Protein AF-L5N184-F1 (afdb_monomer)

Sequence (122 aa):
RDELPHEAGLREVREETGLDPELVDDTPSVPAPAGRALPQPRQQMLYDINVHGDGSVGHQHIDHVFYARVDARDIDPAPGEADPEVWAWYDESDLRESDIDPDTVQFALEAIEVVRADERER

Mean predicted aligned error: 3.35 Å

Structure (mmCIF, N/CA/C/O backbone):
data_AF-L5N184-F1
#
_entry.id   AF-L5N184-F1
#
loop_
_atom_site.group_PDB
_atom_site.id
_atom_site.type_symbol
_atom_site.label_atom_id
_atom_site.label_alt_id
_atom_site.label_comp_id
_atom_site.label_asym_id
_atom_site.label_entity_id
_atom_site.label_seq_id
_atom_site.pdbx_PDB_ins_code
_atom_site.Cartn_x
_atom_site.Cartn_y
_atom_site.Cartn_z
_atom_site.occupancy
_atom_site.B_iso_or_equiv
_atom_site.auth_seq_id
_atom_site.auth_comp_id
_atom_site.auth_asym_id
_atom_site.auth_atom_id
_atom_site.pdbx_PDB_model_num
ATOM 1 N N . ARG A 1 1 ? 6.627 -11.679 -15.926 1.00 60.19 1 ARG A N 1
ATOM 2 C CA . ARG A 1 1 ? 5.151 -11.782 -15.883 1.00 60.19 1 ARG A CA 1
ATOM 3 C C . ARG A 1 1 ? 4.605 -10.447 -16.361 1.00 60.19 1 ARG A C 1
ATOM 5 O O . ARG A 1 1 ? 5.257 -9.447 -16.093 1.00 60.19 1 ARG A O 1
ATOM 12 N N . ASP A 1 2 ? 3.483 -10.459 -17.073 1.00 88.25 2 ASP A N 1
ATOM 13 C CA . ASP A 1 2 ? 2.861 -9.272 -17.673 1.00 88.25 2 ASP A CA 1
ATOM 14 C C . ASP A 1 2 ? 1.897 -8.607 -16.673 1.00 88.25 2 ASP A C 1
ATOM 16 O O . ASP A 1 2 ? 0.690 -8.604 -16.882 1.00 88.25 2 ASP A O 1
ATOM 20 N N . GLU A 1 3 ? 2.420 -8.119 -15.546 1.00 94.75 3 GLU A N 1
ATOM 21 C CA . GLU A 1 3 ? 1.640 -7.426 -14.509 1.00 94.75 3 GLU A CA 1
ATOM 22 C C . GLU A 1 3 ? 2.390 -6.161 -14.084 1.00 94.75 3 GLU A C 1
ATOM 24 O O . GLU A 1 3 ? 3.607 -6.200 -13.874 1.00 94.75 3 GLU A O 1
ATOM 29 N N . LEU A 1 4 ? 1.688 -5.027 -14.017 1.00 97.12 4 LEU A N 1
ATOM 30 C CA . LEU A 1 4 ? 2.285 -3.759 -13.604 1.00 97.12 4 LEU A CA 1
ATOM 31 C C . LEU A 1 4 ? 2.272 -3.622 -12.075 1.00 97.12 4 LEU A C 1
ATOM 33 O O . LEU A 1 4 ? 1.350 -4.120 -11.436 1.00 97.12 4 LEU A O 1
ATOM 37 N N . PRO A 1 5 ? 3.226 -2.888 -11.468 1.00 96.88 5 PRO A N 1
ATOM 38 C CA . PRO A 1 5 ? 3.337 -2.813 -10.008 1.00 96.88 5 PRO A CA 1
ATOM 39 C C . PRO A 1 5 ? 2.064 -2.342 -9.287 1.00 96.88 5 PRO A C 1
ATOM 41 O O . PRO A 1 5 ? 1.644 -2.956 -8.315 1.00 96.88 5 PRO A O 1
ATOM 44 N N . HIS A 1 6 ? 1.409 -1.290 -9.788 1.00 97.50 6 HIS A N 1
ATOM 45 C CA . HIS A 1 6 ? 0.159 -0.794 -9.199 1.00 97.50 6 HIS A CA 1
ATOM 46 C C . HIS A 1 6 ? -1.007 -1.775 -9.391 1.00 97.50 6 HIS A C 1
ATOM 48 O O . HIS A 1 6 ? -1.880 -1.859 -8.539 1.00 97.50 6 HIS A O 1
ATOM 54 N N . GLU A 1 7 ? -1.029 -2.537 -10.489 1.00 97.94 7 GLU A N 1
ATOM 55 C CA . GLU A 1 7 ? -2.052 -3.564 -10.722 1.00 97.94 7 GLU A CA 1
ATOM 56 C C . GLU A 1 7 ? -1.863 -4.740 -9.755 1.00 97.94 7 GLU A C 1
ATOM 58 O O . GLU A 1 7 ? -2.847 -5.210 -9.185 1.00 97.94 7 GLU A O 1
ATOM 63 N N . ALA A 1 8 ? -0.609 -5.145 -9.508 1.00 97.81 8 ALA A N 1
ATOM 64 C CA . ALA A 1 8 ? -0.265 -6.153 -8.510 1.00 97.81 8 ALA A CA 1
ATOM 65 C C . ALA A 1 8 ? -0.696 -5.721 -7.102 1.00 97.81 8 ALA A C 1
ATOM 67 O O . ALA A 1 8 ? -1.411 -6.471 -6.448 1.00 97.81 8 ALA A O 1
ATOM 68 N N . GLY A 1 9 ? -0.371 -4.494 -6.677 1.00 97.25 9 GLY A N 1
ATOM 69 C CA . GLY A 1 9 ? -0.781 -3.990 -5.361 1.00 97.25 9 GLY A CA 1
ATOM 70 C C . GLY A 1 9 ? -2.304 -3.946 -5.179 1.00 97.25 9 GLY A C 1
ATOM 71 O O . GLY A 1 9 ? -2.820 -4.332 -4.135 1.00 97.25 9 GLY A O 1
ATOM 72 N N . LEU A 1 10 ? -3.058 -3.551 -6.214 1.00 98.44 10 LEU A N 1
ATOM 73 C CA . LEU A 1 10 ? -4.526 -3.579 -6.163 1.00 98.44 10 LEU A CA 1
ATOM 74 C C . LEU A 1 10 ? -5.087 -5.009 -6.129 1.00 98.44 10 LEU A C 1
ATOM 76 O O . LEU A 1 10 ? -6.132 -5.234 -5.524 1.00 98.44 10 LEU A O 1
ATOM 80 N N . ARG A 1 11 ? -4.451 -5.973 -6.807 1.00 98.25 11 ARG A N 1
ATOM 81 C CA . ARG A 1 11 ? -4.830 -7.392 -6.719 1.00 98.25 11 ARG A CA 1
ATOM 82 C C . ARG A 1 11 ? -4.536 -7.946 -5.327 1.00 98.25 11 ARG A C 1
ATOM 84 O O . ARG A 1 11 ? -5.412 -8.592 -4.770 1.00 98.25 11 ARG A O 1
ATOM 91 N N . GLU A 1 12 ? -3.356 -7.678 -4.778 1.00 97.94 12 GLU A N 1
ATOM 92 C CA . GLU A 1 12 ? -2.937 -8.192 -3.470 1.00 97.94 12 GLU A CA 1
ATOM 93 C C . GLU A 1 12 ? -3.846 -7.685 -2.359 1.00 97.94 12 GLU A C 1
ATOM 95 O O . GLU A 1 12 ? -4.364 -8.496 -1.611 1.00 97.94 12 GLU A O 1
ATOM 100 N N . VAL A 1 13 ? -4.201 -6.397 -2.335 1.00 98.31 13 VAL A N 1
ATOM 101 C CA . VAL A 1 13 ? -5.191 -5.898 -1.363 1.00 98.31 13 VAL A CA 1
ATOM 102 C C . VAL A 1 13 ? -6.530 -6.639 -1.485 1.00 98.31 13 VAL A C 1
ATOM 104 O O . VAL A 1 13 ? -7.118 -6.993 -0.464 1.00 98.31 13 VAL A O 1
ATOM 107 N N . ARG A 1 14 ? -7.011 -6.930 -2.704 1.00 98.38 14 ARG A N 1
ATOM 108 C CA . ARG A 1 14 ? -8.247 -7.717 -2.885 1.00 98.38 14 ARG A CA 1
ATOM 109 C C . ARG A 1 14 ? -8.114 -9.138 -2.357 1.00 98.38 14 ARG A C 1
ATOM 111 O O . ARG A 1 14 ? -9.045 -9.628 -1.731 1.00 98.38 14 ARG A O 1
ATOM 118 N N . GLU A 1 15 ? -7.002 -9.804 -2.641 1.00 98.38 15 GLU A N 1
ATOM 119 C CA . GLU A 1 15 ? -6.767 -11.186 -2.217 1.00 98.38 15 GLU A CA 1
ATOM 120 C C . GLU A 1 15 ? -6.561 -11.261 -0.698 1.00 98.38 15 GLU A C 1
ATOM 122 O O . GLU A 1 15 ? -7.241 -12.033 -0.030 1.00 98.38 15 GLU A O 1
ATOM 127 N N . GLU A 1 16 ? -5.710 -10.407 -0.138 1.00 98.44 16 GLU A N 1
ATOM 128 C CA . GLU A 1 16 ? -5.289 -10.438 1.264 1.00 98.44 16 GLU A CA 1
ATOM 129 C C . GLU A 1 16 ? -6.312 -9.858 2.243 1.00 98.44 16 GLU A C 1
ATOM 131 O O . GLU A 1 16 ? -6.300 -10.222 3.416 1.00 98.44 16 GLU A O 1
ATOM 136 N N . THR A 1 17 ? -7.196 -8.961 1.791 1.00 98.38 17 THR A N 1
ATOM 137 C CA . THR A 1 17 ? -8.164 -8.292 2.682 1.00 98.38 17 THR A CA 1
ATOM 138 C C . THR A 1 17 ? -9.624 -8.455 2.267 1.00 98.38 17 THR A C 1
ATOM 140 O O . THR A 1 17 ? -10.514 -8.157 3.062 1.00 98.38 17 THR A O 1
ATOM 143 N N . GLY A 1 18 ? -9.902 -8.892 1.036 1.00 98.19 18 GLY A N 1
ATOM 144 C CA . GLY A 1 18 ? -11.258 -8.927 0.475 1.00 98.19 18 GLY A CA 1
ATOM 145 C C . GLY A 1 18 ? -11.810 -7.562 0.043 1.00 98.19 18 GLY A C 1
ATOM 146 O O . GLY A 1 18 ? -12.925 -7.486 -0.477 1.00 98.19 18 GLY A O 1
ATOM 147 N N . LEU A 1 19 ? -11.059 -6.474 0.237 1.00 98.44 19 LEU A N 1
ATOM 148 C CA . LEU A 1 19 ? -11.494 -5.111 -0.077 1.00 98.44 19 LEU A CA 1
ATOM 149 C C . LEU A 1 19 ? -11.210 -4.756 -1.541 1.00 98.44 19 LEU A C 1
ATOM 151 O O . LEU A 1 19 ? -10.230 -5.221 -2.111 1.00 98.44 19 LEU A O 1
ATOM 155 N N . ASP A 1 20 ? -12.029 -3.889 -2.146 1.00 98.25 20 ASP A N 1
ATOM 156 C CA . ASP A 1 20 ? -11.794 -3.370 -3.503 1.00 98.25 20 ASP A CA 1
ATOM 157 C C . ASP A 1 20 ? -11.162 -1.966 -3.446 1.00 98.25 20 ASP A C 1
ATOM 159 O O . ASP A 1 20 ? -11.870 -0.987 -3.194 1.00 98.25 20 ASP A O 1
ATOM 163 N N . PRO A 1 21 ? -9.834 -1.846 -3.618 1.00 98.19 21 PRO A N 1
ATOM 164 C CA . PRO A 1 21 ? -9.140 -0.571 -3.527 1.00 98.19 21 PRO A CA 1
ATOM 165 C C . PRO A 1 21 ? -9.275 0.270 -4.799 1.00 98.19 21 PRO A C 1
ATOM 167 O O . PRO A 1 21 ? -9.125 -0.217 -5.923 1.00 98.19 21 PRO A O 1
ATOM 170 N N . GLU A 1 22 ? -9.424 1.578 -4.608 1.00 98.06 22 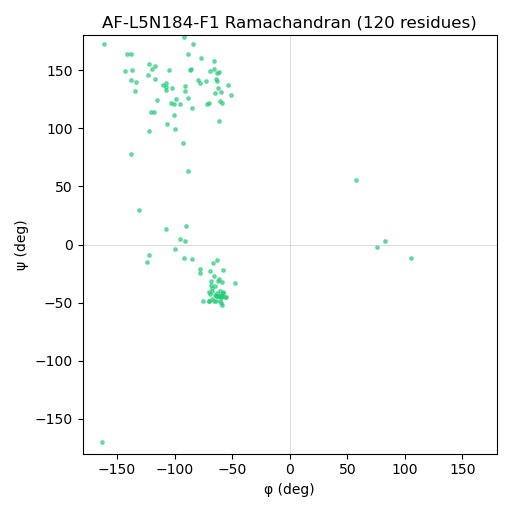GLU A N 1
ATOM 171 C CA . GLU A 1 22 ? -9.198 2.591 -5.636 1.00 98.06 22 GLU A CA 1
ATOM 172 C C . GLU A 1 22 ? -7.853 3.281 -5.387 1.00 98.06 22 GLU A C 1
ATOM 174 O O . GLU A 1 22 ? -7.621 3.863 -4.325 1.00 98.06 22 GLU A O 1
ATOM 179 N N . LEU A 1 23 ? -6.960 3.221 -6.375 1.00 97.88 23 LEU A N 1
ATOM 180 C CA . LEU A 1 23 ? -5.661 3.889 -6.324 1.00 97.88 23 LEU A CA 1
ATOM 181 C C . LEU A 1 23 ? -5.835 5.416 -6.297 1.00 97.88 23 LEU A C 1
ATOM 183 O O . LEU A 1 23 ? -6.511 5.970 -7.163 1.00 97.88 23 LEU A O 1
ATOM 187 N N . VAL A 1 24 ? -5.167 6.095 -5.362 1.00 97.56 24 VAL A N 1
ATOM 188 C CA . VAL A 1 24 ? -5.095 7.564 -5.330 1.00 97.56 24 VAL A CA 1
ATOM 189 C C . VAL A 1 24 ? -3.845 8.015 -6.082 1.00 97.56 24 VAL A C 1
ATOM 191 O O . VAL A 1 24 ? -2.755 8.162 -5.516 1.00 97.56 24 VAL A O 1
ATOM 194 N N . ASP A 1 25 ? -4.016 8.188 -7.390 1.00 95.00 25 ASP A N 1
ATOM 195 C CA . ASP A 1 25 ? -2.962 8.549 -8.337 1.00 95.00 25 ASP A CA 1
ATOM 196 C C . ASP A 1 25 ? -2.997 10.046 -8.679 1.00 95.00 25 ASP A C 1
ATOM 198 O O . ASP A 1 25 ? -3.979 10.547 -9.221 1.00 95.00 25 ASP A O 1
ATOM 202 N N . ASP A 1 26 ? -1.900 10.748 -8.400 1.00 93.00 26 ASP A N 1
ATOM 203 C CA . ASP A 1 26 ? -1.663 12.141 -8.795 1.00 93.00 26 ASP A CA 1
ATOM 204 C C . ASP A 1 26 ? -0.617 12.261 -9.920 1.00 93.00 26 ASP A C 1
ATOM 206 O O . ASP A 1 26 ? -0.135 13.358 -10.225 1.00 93.00 26 ASP A O 1
ATOM 210 N N . THR A 1 27 ? -0.275 11.144 -10.574 1.00 94.44 27 THR A N 1
ATOM 211 C CA . THR A 1 27 ? 0.741 11.113 -11.626 1.00 94.44 27 THR A CA 1
ATOM 212 C C . THR A 1 27 ? 0.345 12.014 -12.796 1.00 94.44 27 THR A C 1
ATOM 214 O O . THR A 1 27 ? -0.694 11.806 -13.433 1.00 94.44 27 THR A O 1
ATOM 217 N N . PRO A 1 28 ? 1.196 12.986 -13.175 1.00 92.06 28 PRO A N 1
ATOM 218 C CA . PRO A 1 28 ? 0.920 13.835 -14.320 1.00 92.06 28 PRO A CA 1
ATOM 219 C C . PRO A 1 28 ? 0.778 13.021 -15.607 1.00 92.06 28 PRO A C 1
ATOM 221 O O . PRO A 1 28 ? 1.644 12.217 -15.965 1.00 92.06 28 PRO A O 1
ATOM 224 N N . SER A 1 29 ? -0.288 13.282 -16.366 1.00 89.69 29 SER A N 1
ATOM 225 C CA . SER A 1 29 ? -0.442 12.677 -17.686 1.00 89.69 29 SER A CA 1
ATOM 226 C C . SER A 1 29 ? 0.693 13.123 -18.610 1.00 89.69 29 SER A C 1
ATOM 228 O O . SER A 1 29 ? 0.980 14.319 -18.717 1.00 89.69 29 SER A O 1
ATOM 230 N N . VAL A 1 30 ? 1.286 12.182 -19.341 1.00 91.56 30 VAL A N 1
ATOM 231 C CA . VAL A 1 30 ? 2.303 12.473 -20.356 1.00 91.56 30 VAL A CA 1
ATOM 232 C C . VAL A 1 30 ? 1.760 12.086 -21.731 1.00 91.56 30 VAL A C 1
ATOM 234 O O . VAL A 1 30 ? 1.387 10.924 -21.920 1.00 91.56 30 VAL A O 1
ATOM 237 N N . PRO A 1 31 ? 1.727 13.007 -22.716 1.00 88.81 31 PRO A N 1
ATOM 238 C CA . PRO A 1 31 ? 1.400 12.658 -24.091 1.00 88.81 31 PRO A CA 1
ATOM 239 C C . PRO A 1 31 ? 2.422 11.656 -24.639 1.00 88.81 31 PRO A C 1
ATOM 241 O O . PRO A 1 31 ? 3.560 12.006 -24.945 1.00 88.81 31 PRO A O 1
ATOM 244 N N . ALA A 1 32 ? 2.008 10.400 -24.765 1.00 89.19 32 ALA A N 1
ATOM 245 C CA . ALA A 1 32 ? 2.845 9.309 -25.244 1.00 89.19 32 ALA A CA 1
ATOM 246 C C . ALA A 1 32 ? 2.184 8.671 -26.481 1.00 89.19 32 ALA A C 1
ATOM 248 O O . ALA A 1 32 ? 1.303 7.831 -26.336 1.00 89.19 32 ALA A O 1
ATOM 249 N N . PRO A 1 33 ? 2.587 9.036 -27.717 1.00 90.94 33 PRO A N 1
ATOM 250 C CA . PRO A 1 33 ? 1.926 8.572 -28.948 1.00 90.94 33 PRO A CA 1
ATOM 251 C C . PRO A 1 33 ? 1.871 7.049 -29.137 1.00 90.94 33 PRO A C 1
ATOM 253 O O . PRO A 1 33 ? 1.038 6.553 -29.889 1.00 90.94 33 PRO A O 1
ATOM 256 N N . ALA A 1 34 ? 2.764 6.313 -28.476 1.00 94.94 34 ALA A N 1
ATOM 257 C CA . ALA A 1 34 ? 2.823 4.854 -28.493 1.00 94.94 34 ALA A CA 1
ATOM 258 C C . ALA A 1 34 ? 2.916 4.270 -27.070 1.00 94.94 34 ALA A C 1
ATOM 260 O O . ALA A 1 34 ? 3.539 3.232 -26.868 1.00 94.94 34 ALA A O 1
ATOM 261 N N . GLY A 1 35 ? 2.353 4.955 -26.069 1.00 92.56 35 GLY A N 1
ATOM 262 C CA . GLY A 1 35 ? 2.429 4.515 -24.679 1.00 92.56 35 GLY A CA 1
ATOM 263 C C . GLY A 1 35 ? 1.409 5.193 -23.773 1.00 92.56 35 GLY A C 1
ATOM 264 O O . GLY A 1 35 ? 0.502 5.884 -24.229 1.00 92.56 35 GLY A O 1
ATOM 265 N N . ARG A 1 36 ? 1.576 4.990 -22.469 1.00 92.50 36 ARG A N 1
ATOM 266 C CA . ARG A 1 36 ? 0.823 5.676 -21.417 1.00 92.50 36 ARG A CA 1
ATOM 267 C C . ARG A 1 36 ? 1.744 5.954 -20.236 1.00 92.50 36 ARG A C 1
ATOM 269 O O . ARG A 1 36 ? 2.670 5.178 -20.001 1.00 92.50 36 ARG A O 1
ATOM 276 N N . ALA A 1 37 ? 1.487 7.036 -19.507 1.00 94.56 37 ALA A N 1
ATOM 277 C CA . ALA A 1 37 ? 2.047 7.186 -18.169 1.00 94.56 37 ALA A CA 1
ATOM 278 C C . ALA A 1 37 ? 1.468 6.083 -17.268 1.00 94.56 37 ALA A C 1
ATOM 280 O O . ALA A 1 37 ? 0.305 5.699 -17.423 1.00 94.56 37 ALA A O 1
ATOM 281 N N . LEU A 1 38 ? 2.300 5.546 -16.381 1.00 95.56 38 LEU A N 1
ATOM 282 C CA . LEU A 1 38 ? 1.876 4.630 -15.327 1.00 95.56 38 LEU A CA 1
ATOM 283 C C . LEU A 1 38 ? 1.883 5.384 -13.999 1.00 95.56 38 LEU A C 1
ATOM 285 O O . LEU A 1 38 ? 2.739 6.262 -13.859 1.00 95.56 38 LEU A O 1
ATOM 289 N N . PRO A 1 39 ? 1.017 5.009 -13.043 1.00 96.81 39 PRO A N 1
ATOM 290 C CA . PRO A 1 39 ? 1.072 5.552 -11.697 1.00 96.81 39 PRO A CA 1
ATOM 291 C C . PRO A 1 39 ? 2.484 5.444 -11.125 1.00 96.81 39 PRO A C 1
ATOM 293 O O . PRO A 1 39 ? 3.108 4.375 -11.173 1.00 96.81 39 PRO A O 1
ATOM 296 N N . GLN A 1 40 ? 2.998 6.556 -10.616 1.00 96.12 40 GLN A N 1
ATOM 297 C CA . GLN A 1 40 ? 4.255 6.590 -9.892 1.00 96.12 40 GLN A CA 1
ATOM 298 C C . GLN A 1 40 ? 4.026 6.080 -8.469 1.00 96.12 40 GLN A C 1
ATOM 300 O O . GLN A 1 40 ? 3.008 6.403 -7.853 1.00 96.12 40 GLN A O 1
ATOM 305 N N . PRO A 1 41 ? 4.949 5.270 -7.927 1.00 97.38 41 PRO A N 1
ATOM 306 C CA . PRO A 1 41 ? 4.899 4.952 -6.514 1.00 97.38 41 PRO A CA 1
ATOM 307 C C . PRO A 1 41 ? 5.085 6.234 -5.701 1.00 97.38 41 PRO A C 1
ATOM 309 O O . PRO A 1 41 ? 5.840 7.130 -6.083 1.00 97.38 41 PRO A O 1
ATOM 312 N N . ARG A 1 42 ? 4.438 6.288 -4.543 1.00 97.25 42 ARG A N 1
ATOM 313 C CA . ARG A 1 42 ? 4.653 7.336 -3.544 1.00 97.25 42 ARG A CA 1
ATOM 314 C C . ARG A 1 42 ? 6.046 7.209 -2.940 1.00 97.25 42 ARG A C 1
ATOM 316 O O . ARG A 1 42 ? 6.713 8.215 -2.732 1.00 97.25 42 ARG A O 1
ATOM 323 N N . GLN A 1 43 ? 6.493 5.968 -2.733 1.00 97.44 43 GLN A N 1
ATOM 324 C CA . GLN A 1 43 ? 7.821 5.634 -2.223 1.00 97.44 43 GLN A CA 1
ATOM 325 C C . GLN A 1 43 ? 8.401 4.444 -2.992 1.00 97.44 43 GLN A C 1
ATOM 327 O O . GLN A 1 43 ? 7.683 3.496 -3.316 1.00 97.44 43 GLN A O 1
ATOM 332 N N . GLN A 1 44 ? 9.704 4.480 -3.272 1.00 97.75 44 GLN A N 1
ATOM 333 C CA . GLN A 1 44 ? 10.439 3.348 -3.834 1.00 97.75 44 GLN A CA 1
ATOM 334 C C . GLN A 1 44 ? 11.560 2.955 -2.875 1.00 97.75 44 GLN A C 1
ATOM 336 O O . GLN A 1 44 ? 12.496 3.729 -2.667 1.00 97.75 44 GLN A O 1
ATOM 341 N N . MET A 1 45 ? 11.457 1.758 -2.302 1.00 97.62 45 MET A N 1
ATOM 342 C CA . MET A 1 45 ? 12.304 1.310 -1.196 1.00 97.62 45 MET A CA 1
ATOM 343 C C . MET A 1 45 ? 13.153 0.106 -1.599 1.00 97.62 45 MET A C 1
ATOM 345 O O . MET A 1 45 ? 12.781 -0.654 -2.490 1.00 97.62 45 MET A O 1
ATOM 349 N N . LEU A 1 46 ? 14.301 -0.062 -0.941 1.00 97.75 46 LEU A N 1
ATOM 350 C CA . LEU A 1 46 ? 15.121 -1.270 -1.019 1.00 97.75 46 LEU A CA 1
ATOM 351 C C . LEU A 1 46 ? 15.184 -1.883 0.379 1.00 97.75 46 LEU A C 1
ATOM 353 O O . LEU A 1 46 ? 15.768 -1.277 1.277 1.00 97.75 46 LEU A O 1
ATOM 357 N N . TYR A 1 47 ? 14.605 -3.069 0.543 1.00 96.94 47 TYR A N 1
ATOM 358 C CA . TYR A 1 47 ? 14.592 -3.789 1.812 1.00 96.94 47 TYR A CA 1
ATOM 359 C C . TYR A 1 47 ? 15.531 -4.988 1.778 1.00 96.94 47 TYR A C 1
ATOM 361 O O . TYR A 1 47 ? 15.503 -5.786 0.839 1.00 96.94 47 TYR A O 1
ATOM 369 N N . ASP A 1 48 ? 16.337 -5.128 2.828 1.00 97.50 48 ASP A N 1
ATOM 370 C CA . ASP A 1 48 ? 17.165 -6.304 3.072 1.00 97.50 48 ASP A CA 1
ATOM 371 C C . ASP A 1 48 ? 16.334 -7.369 3.798 1.00 97.50 48 ASP A C 1
ATOM 373 O O . ASP A 1 48 ? 15.888 -7.170 4.928 1.00 97.50 48 ASP A O 1
ATOM 377 N N . ILE A 1 49 ? 16.140 -8.520 3.159 1.00 96.06 49 ILE A N 1
ATOM 378 C CA . ILE A 1 49 ? 15.298 -9.606 3.663 1.00 96.06 49 ILE A CA 1
ATOM 379 C C . ILE A 1 49 ? 16.167 -10.770 4.130 1.00 96.06 49 ILE A C 1
ATOM 381 O O . ILE A 1 49 ? 17.135 -11.171 3.471 1.00 96.06 49 ILE A O 1
ATOM 385 N N . ASN A 1 50 ? 15.778 -11.359 5.266 1.00 95.19 50 ASN A N 1
ATOM 386 C CA . ASN A 1 50 ? 16.505 -12.434 5.940 1.00 95.19 50 ASN A CA 1
ATOM 387 C C . ASN A 1 50 ? 17.945 -12.025 6.294 1.00 95.19 50 ASN A C 1
ATOM 389 O O . ASN A 1 50 ? 18.898 -12.693 5.899 1.00 95.19 50 ASN A O 1
ATOM 393 N N . VAL A 1 51 ? 18.104 -10.920 7.032 1.00 95.94 51 VAL A N 1
ATOM 394 C CA . VAL A 1 51 ? 19.412 -10.499 7.554 1.00 95.94 51 VAL A CA 1
ATOM 395 C C . VAL A 1 51 ? 19.863 -11.466 8.649 1.00 95.94 51 VAL A C 1
ATOM 397 O O . VAL A 1 51 ? 19.171 -11.681 9.645 1.00 95.94 51 VAL A O 1
ATOM 400 N N . HIS A 1 52 ? 21.027 -12.075 8.458 1.00 94.56 52 HIS A N 1
ATOM 401 C CA . HIS A 1 52 ? 21.591 -13.055 9.377 1.00 94.56 52 HIS A CA 1
ATOM 402 C C . HIS A 1 52 ? 22.445 -12.387 10.466 1.00 94.56 52 HIS A C 1
ATOM 404 O O . HIS A 1 52 ? 22.860 -11.236 10.350 1.00 94.56 52 HIS A O 1
ATOM 410 N N . GLY A 1 53 ? 22.743 -13.116 11.548 1.00 94.06 53 GLY A N 1
ATOM 411 C CA . GLY A 1 53 ? 23.482 -12.577 12.702 1.00 94.06 53 GLY A CA 1
ATOM 412 C C . GLY A 1 53 ? 24.923 -12.125 12.414 1.00 94.06 53 GLY A C 1
ATOM 413 O O . GLY A 1 53 ? 25.514 -11.437 13.242 1.00 94.06 53 GLY A O 1
ATOM 414 N N . ASP A 1 54 ? 25.489 -12.492 11.261 1.00 95.69 54 ASP A N 1
ATOM 415 C CA . ASP A 1 54 ? 26.786 -12.009 10.764 1.00 95.69 54 ASP A CA 1
ATOM 416 C C . ASP A 1 54 ? 26.671 -10.757 9.871 1.00 95.69 54 ASP A C 1
ATOM 418 O O . ASP A 1 54 ? 27.678 -10.267 9.360 1.00 95.69 54 ASP A O 1
ATOM 422 N N . GLY A 1 55 ? 25.454 -10.232 9.697 1.00 94.44 55 GLY A N 1
ATOM 423 C CA . GLY A 1 55 ? 25.143 -9.073 8.864 1.00 94.44 55 GLY A CA 1
ATOM 424 C C . GLY A 1 55 ? 24.969 -9.390 7.378 1.00 94.44 55 GLY A C 1
ATOM 425 O O . GLY A 1 55 ? 24.779 -8.463 6.593 1.00 94.44 55 GLY A O 1
ATOM 426 N N . SER A 1 56 ? 25.039 -10.659 6.962 1.00 96.38 56 SER A N 1
ATOM 427 C CA . SER A 1 56 ? 24.759 -11.027 5.571 1.00 96.38 56 SER A CA 1
ATOM 428 C C . SER A 1 56 ? 23.262 -10.934 5.253 1.00 96.38 56 SER A C 1
ATOM 430 O O . SER A 1 56 ? 22.413 -11.283 6.074 1.00 96.38 56 SER A O 1
ATOM 432 N N . VAL A 1 57 ? 22.944 -10.454 4.049 1.00 97.81 57 VAL A N 1
ATOM 433 C CA . VAL A 1 57 ? 21.573 -10.290 3.546 1.00 97.81 57 VAL A CA 1
ATOM 434 C C . VAL A 1 57 ? 21.225 -11.476 2.655 1.00 97.81 57 VAL A C 1
ATOM 436 O O . VAL A 1 57 ? 21.949 -11.755 1.697 1.00 97.81 57 VAL A O 1
ATOM 439 N N . GLY A 1 58 ? 20.123 -12.170 2.953 1.00 97.31 58 GLY A N 1
ATOM 440 C CA . GLY A 1 58 ? 19.677 -13.312 2.156 1.00 97.31 58 GLY A CA 1
ATOM 441 C C . GLY A 1 58 ? 19.254 -12.910 0.741 1.00 97.31 58 GLY A C 1
ATOM 442 O O . GLY A 1 58 ? 19.682 -13.524 -0.235 1.00 97.31 58 GLY A O 1
ATOM 443 N N . HIS A 1 59 ? 18.417 -11.880 0.625 1.00 97.81 59 HIS A N 1
ATOM 444 C CA . HIS A 1 59 ? 18.032 -11.257 -0.646 1.00 97.81 59 HIS A CA 1
ATOM 445 C C . HIS A 1 59 ? 17.455 -9.859 -0.403 1.00 97.81 59 HIS A C 1
ATOM 447 O O . HIS A 1 59 ? 17.254 -9.464 0.741 1.00 97.81 59 HIS A O 1
ATOM 453 N N . GLN A 1 60 ? 17.198 -9.113 -1.477 1.00 98.19 60 GLN A N 1
ATOM 454 C CA . GLN A 1 60 ? 16.638 -7.766 -1.398 1.00 98.19 60 GLN A CA 1
ATOM 455 C C . GLN A 1 60 ? 15.341 -7.660 -2.188 1.00 98.19 60 GLN A C 1
ATOM 457 O O . GLN A 1 60 ? 15.215 -8.275 -3.252 1.00 98.19 60 GLN A O 1
ATOM 462 N N . HIS A 1 61 ? 14.417 -6.843 -1.694 1.00 97.44 61 HIS A N 1
ATOM 463 C CA . HIS A 1 61 ? 13.201 -6.455 -2.402 1.00 97.44 61 HIS A CA 1
ATOM 464 C C . HIS A 1 61 ? 13.267 -4.980 -2.800 1.00 97.44 61 HIS A C 1
ATOM 466 O O . HIS A 1 61 ? 13.713 -4.148 -2.013 1.00 97.44 61 HIS A O 1
ATOM 472 N N . ILE A 1 62 ? 12.843 -4.672 -4.031 1.00 97.94 62 ILE A N 1
ATOM 473 C CA . ILE A 1 62 ? 12.557 -3.298 -4.453 1.00 97.94 62 ILE A CA 1
ATOM 474 C C . ILE A 1 62 ? 11.046 -3.119 -4.393 1.00 97.94 62 ILE A C 1
ATOM 476 O O . ILE A 1 62 ? 10.332 -3.671 -5.236 1.00 97.94 62 ILE A O 1
ATOM 480 N N . ASP A 1 63 ? 10.592 -2.300 -3.456 1.00 97.06 63 ASP A N 1
ATOM 481 C CA . ASP A 1 63 ? 9.172 -2.116 -3.188 1.00 97.06 63 ASP A CA 1
ATOM 482 C C . ASP A 1 63 ? 8.680 -0.806 -3.790 1.00 97.06 63 ASP A C 1
ATOM 484 O O . ASP A 1 63 ? 9.316 0.243 -3.667 1.00 97.06 63 ASP A O 1
ATOM 488 N N . HIS A 1 64 ? 7.531 -0.880 -4.458 1.00 98.25 64 HIS A N 1
ATOM 489 C CA . HIS A 1 64 ? 6.805 0.268 -4.985 1.00 98.25 64 HIS A CA 1
ATOM 490 C C . HIS A 1 64 ? 5.578 0.486 -4.102 1.00 98.25 64 HIS A C 1
ATOM 492 O O . HIS A 1 64 ? 4.605 -0.256 -4.211 1.00 98.25 64 HIS A O 1
ATOM 498 N N . VAL A 1 65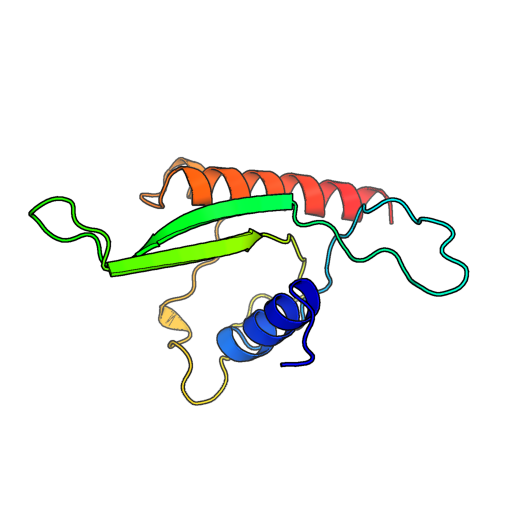 ? 5.623 1.493 -3.232 1.00 98.00 65 VAL A N 1
ATOM 499 C CA . VAL A 1 65 ? 4.528 1.790 -2.303 1.00 98.00 65 VAL A CA 1
ATOM 500 C C . VAL A 1 65 ? 3.532 2.723 -2.978 1.00 98.00 65 VAL A C 1
ATOM 502 O O . VAL A 1 65 ? 3.895 3.797 -3.461 1.00 98.00 65 VAL A O 1
ATOM 505 N N . PHE A 1 66 ? 2.266 2.322 -2.989 1.00 98.50 66 PHE A N 1
ATOM 506 C CA . PHE A 1 66 ? 1.148 3.093 -3.521 1.00 98.50 66 PHE A CA 1
ATOM 507 C C . PHE A 1 66 ? 0.126 3.358 -2.415 1.00 98.50 66 PHE A C 1
ATOM 509 O O . PHE A 1 66 ? -0.018 2.548 -1.504 1.00 98.50 66 PHE A O 1
ATOM 516 N N . TYR A 1 67 ? -0.609 4.468 -2.510 1.00 98.44 67 TYR A N 1
ATOM 517 C CA . TYR A 1 67 ? -1.710 4.770 -1.593 1.00 98.44 67 TYR A CA 1
ATOM 518 C C . TYR A 1 67 ? -3.046 4.595 -2.301 1.00 98.44 67 TYR A C 1
ATOM 520 O O . TYR A 1 67 ? -3.224 5.019 -3.444 1.00 98.44 67 TYR A O 1
ATOM 528 N N . ALA A 1 68 ? -3.980 3.954 -1.612 1.00 98.00 68 ALA A N 1
ATOM 529 C CA . ALA A 1 68 ? -5.305 3.645 -2.113 1.00 98.00 68 ALA A CA 1
ATOM 530 C C . ALA A 1 68 ? -6.347 3.907 -1.024 1.00 98.00 68 ALA A C 1
ATOM 532 O O . ALA A 1 68 ? -6.020 4.028 0.158 1.00 98.00 68 ALA A O 1
ATOM 533 N N . ARG A 1 69 ? -7.608 3.980 -1.439 1.00 97.69 69 ARG A N 1
ATOM 534 C CA . ARG A 1 69 ? -8.770 4.097 -0.557 1.00 97.69 69 ARG A CA 1
ATOM 535 C C . ARG A 1 69 ? -9.736 2.944 -0.800 1.00 97.69 69 ARG A C 1
ATOM 537 O O . ARG A 1 69 ? -9.761 2.373 -1.886 1.00 97.69 69 ARG A O 1
ATOM 544 N N . VAL A 1 70 ? -10.529 2.625 0.213 1.00 97.75 70 VAL A N 1
ATOM 545 C CA . VAL A 1 70 ? -11.551 1.571 0.195 1.00 97.75 70 VAL A CA 1
ATOM 546 C C . VAL A 1 70 ? -12.816 2.097 0.865 1.00 97.75 70 VAL A C 1
ATOM 548 O O . VAL A 1 70 ? -12.740 2.911 1.785 1.00 97.75 70 VAL A O 1
ATOM 551 N N . ASP A 1 71 ? -13.975 1.606 0.436 1.00 96.06 71 ASP A N 1
ATOM 552 C CA . ASP A 1 71 ? -15.278 2.066 0.941 1.00 96.06 71 ASP A CA 1
ATOM 553 C C . ASP A 1 71 ? -15.837 1.187 2.085 1.00 96.06 71 ASP A C 1
ATOM 555 O O . ASP A 1 71 ? -16.962 1.391 2.546 1.00 96.06 71 ASP A O 1
ATOM 559 N N . ALA A 1 72 ? -15.066 0.201 2.558 1.00 95.75 72 ALA A N 1
ATOM 560 C CA . ALA A 1 72 ? -15.455 -0.736 3.611 1.00 95.75 72 ALA A CA 1
ATOM 561 C C . ALA A 1 72 ? -14.285 -1.051 4.556 1.00 95.75 72 ALA A C 1
ATOM 563 O O . ALA A 1 72 ? -13.127 -0.775 4.248 1.00 95.75 72 ALA A O 1
ATOM 564 N N . ARG A 1 73 ? -14.605 -1.621 5.723 1.00 97.06 73 ARG A N 1
ATOM 565 C CA . ARG A 1 73 ? -13.622 -2.024 6.747 1.00 97.06 73 ARG A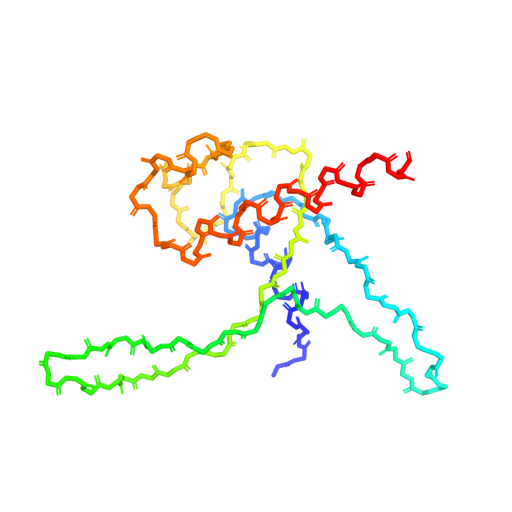 CA 1
ATOM 566 C C . ARG A 1 73 ? -13.673 -3.506 7.112 1.00 97.06 73 ARG A C 1
ATOM 568 O O . ARG A 1 73 ? -12.801 -3.948 7.856 1.00 97.06 73 ARG A O 1
ATOM 575 N N . ASP A 1 74 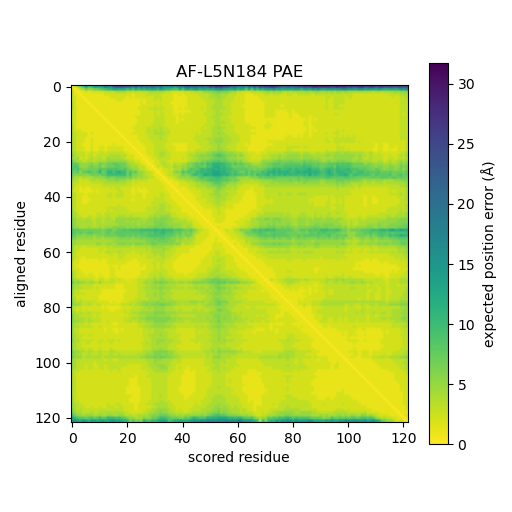? -14.680 -4.233 6.634 1.00 97.50 74 ASP A N 1
ATOM 576 C CA . ASP A 1 74 ? -14.830 -5.666 6.881 1.00 97.50 74 ASP A CA 1
ATOM 577 C C . ASP A 1 74 ? -13.770 -6.433 6.082 1.00 97.50 74 ASP A C 1
ATOM 579 O O . ASP A 1 74 ? -13.713 -6.311 4.860 1.00 97.50 74 ASP A O 1
ATOM 583 N N . ILE A 1 75 ? -12.925 -7.189 6.784 1.00 98.19 75 ILE A N 1
ATOM 584 C CA . ILE A 1 75 ? -11.811 -7.947 6.206 1.00 98.19 75 ILE A CA 1
ATOM 585 C C . ILE A 1 75 ? -12.265 -9.391 5.958 1.00 98.19 75 ILE A C 1
ATOM 587 O O . ILE A 1 75 ? -12.665 -10.077 6.900 1.00 98.19 75 ILE A O 1
ATOM 591 N N . ASP A 1 76 ? -12.203 -9.843 4.703 1.00 97.62 76 ASP A N 1
ATOM 592 C CA . ASP A 1 76 ? -12.572 -11.200 4.260 1.00 97.62 76 ASP A CA 1
ATOM 593 C C . ASP A 1 76 ? -11.543 -11.737 3.239 1.00 97.62 76 ASP A C 1
ATOM 595 O O . ASP A 1 76 ? -11.769 -11.676 2.027 1.00 97.62 76 ASP A O 1
ATOM 599 N N . PRO A 1 77 ? -10.370 -12.201 3.708 1.00 98.25 77 PRO A N 1
ATOM 600 C CA . PRO A 1 77 ? -9.266 -12.640 2.861 1.00 98.25 77 PRO A CA 1
ATOM 601 C C . PRO A 1 77 ? -9.599 -13.896 2.047 1.00 98.25 77 PRO A C 1
ATOM 603 O O . PRO A 1 77 ? -10.362 -14.773 2.464 1.00 98.25 77 PRO A O 1
ATOM 606 N N . ALA A 1 78 ? -8.965 -14.028 0.885 1.00 98.00 78 ALA A N 1
ATOM 607 C CA . ALA A 1 78 ? -9.080 -15.202 0.035 1.00 98.00 78 ALA A CA 1
ATOM 608 C C . ALA A 1 78 ? -8.480 -16.464 0.699 1.00 98.00 78 ALA A C 1
ATOM 610 O O . ALA A 1 78 ? -7.613 -16.384 1.574 1.00 98.00 78 ALA A O 1
ATOM 611 N N . PRO A 1 79 ? -8.891 -17.679 0.279 1.00 97.44 79 PRO A N 1
ATOM 612 C CA . PRO A 1 79 ? -8.342 -18.910 0.837 1.00 97.44 79 PRO A CA 1
ATOM 613 C C . PRO A 1 79 ? -6.823 -19.015 0.655 1.00 97.44 79 PRO A C 1
ATOM 615 O O . PRO A 1 79 ? -6.336 -19.075 -0.472 1.00 97.44 79 PRO A O 1
ATOM 618 N N . GLY A 1 80 ? -6.098 -19.151 1.766 1.00 97.12 80 GLY A N 1
ATOM 619 C CA . GLY A 1 80 ? -4.635 -19.251 1.780 1.00 97.12 80 GLY A CA 1
ATOM 620 C C . GLY A 1 80 ? -3.933 -17.982 2.257 1.00 97.12 80 GLY A C 1
ATOM 621 O O . GLY A 1 80 ? -2.749 -18.066 2.578 1.00 97.12 80 GLY A O 1
ATOM 622 N N . GLU A 1 81 ? -4.667 -16.874 2.368 1.00 98.06 81 GLU A N 1
ATOM 623 C CA . GLU A 1 81 ? -4.172 -15.619 2.928 1.00 98.06 81 GLU A CA 1
ATOM 624 C C . GLU A 1 81 ? -4.261 -15.587 4.459 1.00 98.06 81 GLU A C 1
ATOM 626 O O . GLU A 1 81 ? -4.788 -16.505 5.101 1.00 98.06 81 GLU A O 1
ATOM 631 N N . ALA A 1 82 ? -3.683 -14.543 5.057 1.00 97.12 82 ALA A N 1
ATOM 632 C CA . ALA A 1 82 ? -3.659 -14.361 6.502 1.00 97.12 82 ALA A CA 1
ATOM 633 C C . ALA A 1 82 ? -5.075 -14.229 7.095 1.00 97.12 82 ALA A C 1
ATOM 635 O O . ALA A 1 82 ? -5.983 -13.711 6.454 1.00 97.12 82 ALA A O 1
ATOM 636 N N . ASP A 1 83 ? -5.259 -14.689 8.336 1.00 97.19 83 ASP A N 1
ATOM 637 C CA . ASP A 1 83 ? -6.555 -14.644 9.025 1.00 97.19 83 ASP A CA 1
ATOM 638 C C . ASP A 1 83 ? -7.030 -13.190 9.247 1.00 97.19 83 ASP A C 1
ATOM 640 O O . ASP A 1 83 ? -6.199 -12.349 9.599 1.00 97.19 83 ASP A O 1
ATOM 644 N N . PRO A 1 84 ? -8.335 -12.867 9.102 1.00 96.44 84 PRO A N 1
ATOM 645 C CA . PRO A 1 84 ? -8.861 -11.528 9.379 1.00 96.44 84 PRO A CA 1
ATOM 646 C C . PRO A 1 84 ? -8.397 -10.918 10.711 1.00 96.44 84 PRO A C 1
ATOM 648 O O . PRO A 1 84 ? -8.216 -9.706 10.792 1.00 96.44 84 PRO A O 1
ATOM 651 N N . GLU A 1 85 ? -8.180 -11.737 11.747 1.00 96.44 85 GLU A N 1
ATOM 652 C CA . GLU A 1 85 ? -7.784 -11.282 13.085 1.00 96.44 85 GLU A CA 1
ATOM 653 C C . GLU A 1 85 ? -6.383 -10.649 13.150 1.00 96.44 85 GLU A C 1
ATOM 655 O O . GLU A 1 85 ? -6.077 -9.966 14.129 1.00 96.44 85 GLU A O 1
ATOM 660 N N . VAL A 1 86 ? -5.525 -10.845 12.139 1.00 96.00 86 VAL A N 1
ATOM 661 C CA . VAL A 1 86 ? -4.190 -10.216 12.110 1.00 96.00 86 VAL A CA 1
ATOM 662 C C . VAL A 1 86 ? -4.207 -8.795 11.548 1.00 96.00 86 VAL A C 1
ATOM 664 O O . VAL A 1 86 ? -3.213 -8.078 11.669 1.00 96.00 86 VAL A O 1
ATOM 667 N N . TRP A 1 87 ? -5.316 -8.383 10.933 1.00 96.50 87 TRP A N 1
ATOM 668 C CA . TRP A 1 87 ? -5.462 -7.067 10.327 1.00 96.50 87 TRP A CA 1
ATOM 669 C C . TRP A 1 87 ? -6.025 -6.067 11.333 1.00 96.50 87 TRP A C 1
ATOM 671 O O . TRP A 1 87 ? -6.991 -6.338 12.047 1.00 96.50 87 TRP A O 1
ATOM 681 N N . ALA A 1 88 ? -5.446 -4.870 11.357 1.00 96.19 88 ALA A N 1
ATOM 682 C CA . ALA A 1 88 ? -5.900 -3.784 12.209 1.00 96.19 88 ALA A CA 1
ATOM 683 C C . ALA A 1 88 ? -5.995 -2.479 11.419 1.00 96.19 88 ALA A C 1
ATOM 685 O O . ALA A 1 88 ? -5.143 -2.152 10.595 1.00 96.19 88 ALA A O 1
ATOM 686 N N . TRP A 1 89 ? -7.050 -1.719 11.704 1.00 97.56 89 TRP A N 1
ATOM 687 C CA . TRP A 1 89 ? -7.204 -0.356 11.220 1.00 97.56 89 TRP A CA 1
ATOM 688 C C . TRP A 1 89 ? -6.617 0.608 12.237 1.00 97.56 89 TRP A C 1
ATOM 690 O O . TRP A 1 89 ? -6.973 0.542 13.410 1.00 97.56 89 TRP A O 1
ATOM 700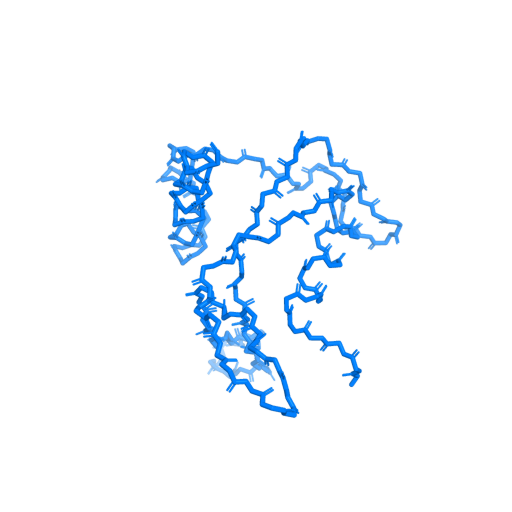 N N . TYR A 1 90 ? -5.806 1.547 11.765 1.00 98.25 90 TYR A N 1
ATOM 701 C CA . TYR A 1 90 ? -5.230 2.590 12.601 1.00 98.25 90 TYR A CA 1
ATOM 702 C C . TYR A 1 90 ? -5.722 3.963 12.157 1.00 98.25 90 TYR A C 1
ATOM 704 O O . TYR A 1 90 ? -5.862 4.227 10.958 1.00 98.25 90 TYR A O 1
ATOM 712 N N . ASP A 1 91 ? -5.965 4.847 13.121 1.00 98.06 91 ASP A N 1
ATOM 713 C CA . ASP A 1 91 ? -5.978 6.281 12.857 1.00 98.06 91 ASP A CA 1
ATOM 714 C C . ASP A 1 91 ? -4.593 6.912 13.094 1.00 98.06 91 ASP A C 1
ATOM 716 O O . ASP A 1 91 ? -3.622 6.243 13.445 1.00 98.06 91 ASP A O 1
ATOM 720 N N . GLU A 1 92 ? -4.464 8.218 12.852 1.00 98.38 92 GLU A N 1
ATOM 721 C CA . GLU A 1 92 ? -3.172 8.898 12.983 1.00 98.38 92 GLU A CA 1
ATOM 722 C C . GLU A 1 92 ? -2.635 8.947 14.420 1.00 98.38 92 GLU A C 1
ATOM 724 O O . GLU A 1 92 ? -1.433 9.121 14.614 1.00 98.38 92 GLU A O 1
ATOM 729 N N . SER A 1 93 ? -3.511 8.910 15.423 1.00 98.25 93 SER A N 1
ATOM 730 C CA . SER A 1 93 ? -3.103 8.887 16.829 1.00 98.25 93 SER A CA 1
ATOM 731 C C . SER A 1 93 ? -2.588 7.496 17.163 1.00 98.25 93 SER A C 1
ATOM 733 O O . SER A 1 93 ? -1.462 7.376 17.640 1.00 98.25 93 SER A O 1
ATOM 735 N N . ASP A 1 94 ? -3.350 6.464 16.788 1.00 98.38 94 ASP A N 1
ATOM 736 C CA . ASP A 1 94 ? -2.962 5.067 16.991 1.00 98.38 94 ASP A CA 1
ATOM 737 C C . ASP A 1 94 ? -1.622 4.752 16.306 1.00 98.38 94 ASP A C 1
ATOM 739 O O . ASP A 1 94 ? -0.761 4.116 16.906 1.00 98.38 94 ASP A O 1
ATOM 743 N N . LEU A 1 95 ? -1.391 5.249 15.082 1.00 98.31 95 LEU A N 1
ATOM 744 C CA . LEU A 1 95 ? -0.115 5.072 14.370 1.00 98.31 95 LEU A CA 1
ATOM 745 C C . LEU A 1 95 ? 1.069 5.683 15.126 1.00 98.31 95 LEU A C 1
ATOM 747 O O . LEU A 1 95 ? 2.119 5.053 15.240 1.00 98.31 95 LEU A O 1
ATOM 751 N N . ARG A 1 96 ? 0.911 6.903 15.656 1.00 97.69 96 ARG A N 1
ATOM 752 C CA . ARG A 1 96 ? 1.983 7.620 16.372 1.00 97.69 96 ARG A CA 1
ATOM 753 C C . ARG A 1 96 ? 2.327 6.986 17.719 1.00 97.69 96 ARG A C 1
ATOM 755 O O . ARG A 1 96 ? 3.423 7.218 18.222 1.00 97.69 96 ARG A O 1
ATOM 762 N N . GLU A 1 97 ? 1.398 6.232 18.296 1.00 97.69 97 GLU A N 1
ATOM 763 C CA . GLU A 1 97 ? 1.570 5.526 19.569 1.00 97.69 97 GLU A CA 1
ATOM 764 C C . GLU A 1 97 ? 1.901 4.033 19.387 1.00 97.69 97 GLU A C 1
ATOM 766 O O . GLU A 1 97 ? 2.155 3.343 20.373 1.00 97.69 97 GLU A O 1
ATOM 771 N N . SER A 1 98 ? 1.909 3.535 18.146 1.00 97.31 98 SER A N 1
ATOM 772 C CA . SER A 1 98 ? 2.148 2.125 17.831 1.00 97.31 98 SER A CA 1
ATOM 773 C C . SER A 1 98 ? 3.625 1.719 17.911 1.00 97.31 98 SER A C 1
ATOM 775 O O . SER A 1 98 ? 4.529 2.544 17.794 1.00 97.31 98 SER A O 1
ATOM 777 N N . ASP A 1 99 ? 3.857 0.409 18.033 1.00 97.12 99 ASP A N 1
ATOM 778 C CA . ASP A 1 99 ? 5.180 -0.223 17.921 1.00 97.12 99 ASP A CA 1
ATOM 779 C C . ASP A 1 99 ? 5.512 -0.648 16.469 1.00 97.12 99 ASP A C 1
ATOM 781 O O . ASP A 1 99 ? 6.394 -1.480 16.251 1.00 97.12 99 ASP A O 1
ATOM 785 N N . ILE A 1 100 ? 4.781 -0.132 15.471 1.00 97.56 100 ILE A N 1
ATOM 786 C CA . ILE A 1 100 ? 5.024 -0.414 14.047 1.00 97.56 100 ILE A CA 1
ATOM 787 C C . ILE A 1 100 ? 6.337 0.249 13.609 1.00 97.56 100 ILE A C 1
ATOM 789 O O . ILE A 1 100 ? 6.717 1.306 14.119 1.00 97.56 100 ILE A O 1
ATOM 793 N N . ASP A 1 101 ? 7.023 -0.361 12.639 1.00 97.06 101 ASP A N 1
ATOM 794 C CA . ASP A 1 101 ? 8.274 0.170 12.109 1.00 97.06 101 ASP A CA 1
ATOM 795 C C . ASP A 1 101 ? 8.135 1.640 11.649 1.00 97.06 101 ASP A C 1
ATOM 797 O O . ASP A 1 101 ? 7.136 2.009 11.015 1.00 97.06 101 ASP A O 1
ATOM 801 N N . PRO A 1 102 ? 9.121 2.512 11.953 1.00 97.62 102 PRO A N 1
ATOM 802 C CA . PRO A 1 102 ? 8.979 3.954 11.747 1.00 97.62 102 PRO A CA 1
ATOM 803 C C . PRO A 1 102 ? 8.695 4.387 10.305 1.00 97.62 102 PRO A C 1
ATOM 805 O O . PRO A 1 102 ? 8.013 5.390 10.096 1.00 97.62 102 PRO A O 1
ATOM 808 N N . ASP A 1 103 ? 9.220 3.665 9.313 1.00 97.25 103 ASP A N 1
ATOM 809 C CA . ASP A 1 103 ? 8.961 3.945 7.898 1.00 97.25 103 ASP A CA 1
ATOM 810 C C . ASP A 1 103 ? 7.507 3.631 7.528 1.00 97.25 103 ASP A C 1
ATOM 812 O O . ASP A 1 103 ? 6.836 4.445 6.899 1.00 97.25 103 ASP A O 1
ATOM 816 N N . THR A 1 104 ? 6.982 2.508 8.012 1.00 97.44 104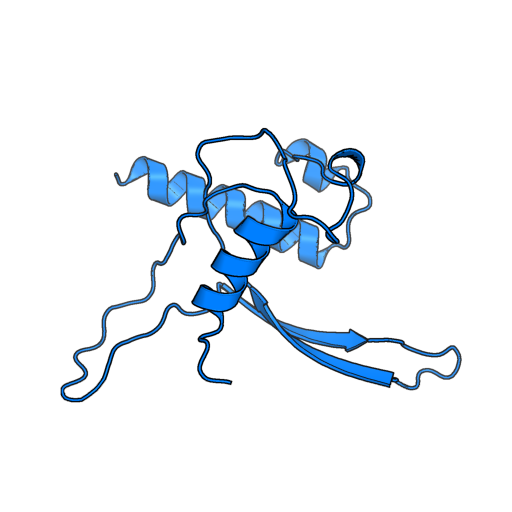 THR A N 1
ATOM 817 C CA . THR A 1 104 ? 5.585 2.113 7.827 1.00 97.44 104 THR A CA 1
ATOM 818 C C . THR A 1 104 ? 4.642 3.119 8.491 1.00 97.44 104 THR A C 1
ATOM 820 O O . THR A 1 104 ? 3.660 3.534 7.873 1.00 97.44 104 THR A O 1
ATOM 823 N N . VAL A 1 105 ? 4.964 3.597 9.702 1.00 98.56 105 VAL A N 1
ATOM 824 C CA . VAL A 1 105 ? 4.213 4.683 10.365 1.00 98.56 105 VAL A CA 1
ATOM 825 C C . VAL A 1 105 ? 4.233 5.959 9.524 1.00 98.56 105 VAL A C 1
ATOM 827 O O . VAL A 1 105 ? 3.187 6.585 9.332 1.00 98.56 105 VAL A O 1
ATOM 830 N N . GLN A 1 106 ? 5.398 6.346 8.996 1.00 98.56 106 GLN A N 1
ATOM 831 C CA . GLN A 1 106 ? 5.519 7.516 8.127 1.00 98.56 106 GLN A CA 1
ATOM 832 C C . GLN A 1 106 ? 4.626 7.375 6.886 1.00 98.56 106 GLN A C 1
ATOM 834 O O . GLN A 1 106 ? 3.816 8.262 6.613 1.00 98.56 106 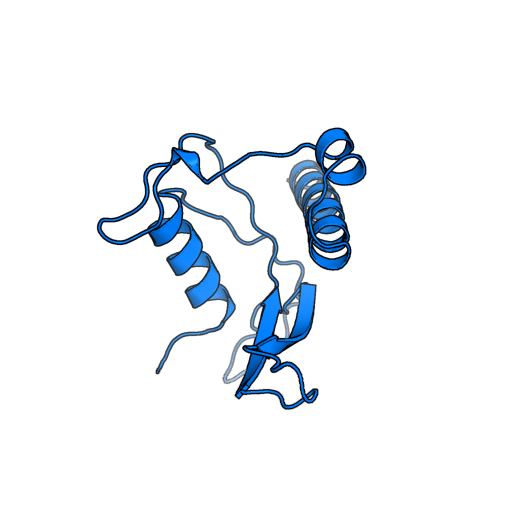GLN A O 1
ATOM 839 N N . PHE A 1 107 ? 4.727 6.259 6.163 1.00 98.56 107 PHE A N 1
ATOM 840 C CA . PHE A 1 107 ? 3.972 6.042 4.929 1.00 98.56 107 PHE A CA 1
ATOM 841 C C . PHE A 1 107 ? 2.463 5.963 5.175 1.00 98.56 107 PHE A C 1
ATOM 843 O O . PHE A 1 107 ? 1.688 6.469 4.368 1.00 98.56 107 PHE A O 1
ATOM 850 N N . ALA A 1 108 ? 2.028 5.380 6.293 1.00 98.50 108 ALA A N 1
ATOM 851 C CA . ALA A 1 108 ? 0.614 5.323 6.650 1.00 98.50 108 ALA A CA 1
ATOM 852 C C . ALA A 1 108 ? 0.038 6.716 6.971 1.00 98.50 108 ALA A C 1
ATOM 854 O O . ALA A 1 108 ? -1.074 7.038 6.548 1.00 98.50 108 ALA A O 1
ATOM 855 N N . LEU A 1 109 ? 0.796 7.573 7.668 1.00 98.75 109 LEU A N 1
ATOM 856 C CA . LEU A 1 109 ? 0.394 8.962 7.915 1.00 98.75 109 LEU A CA 1
ATOM 857 C C . LEU A 1 109 ? 0.313 9.771 6.610 1.00 98.75 109 LEU A C 1
ATOM 859 O O . LEU A 1 109 ? -0.664 10.494 6.406 1.00 98.75 109 LEU A O 1
ATOM 863 N N . GLU A 1 110 ? 1.292 9.609 5.714 1.00 98.44 110 GLU A N 1
ATOM 864 C CA . GLU A 1 110 ? 1.270 10.208 4.371 1.00 98.44 110 GLU A CA 1
ATOM 865 C C . GLU A 1 110 ? 0.037 9.741 3.575 1.00 98.44 110 GLU A C 1
ATOM 867 O O . GLU A 1 110 ? -0.659 10.562 2.976 1.00 98.44 110 GLU A O 1
ATOM 872 N N . ALA A 1 111 ? -0.294 8.445 3.621 1.00 98.44 111 ALA A N 1
ATOM 873 C CA . ALA A 1 111 ? -1.471 7.889 2.955 1.00 98.44 111 ALA A CA 1
ATOM 874 C C . ALA A 1 111 ? -2.779 8.519 3.454 1.00 98.4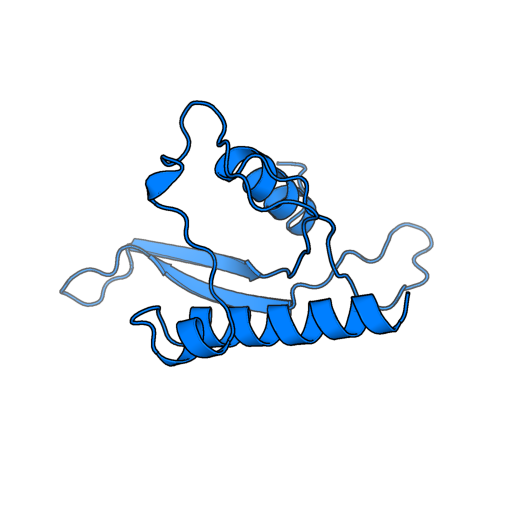4 111 ALA A C 1
ATOM 876 O O . ALA A 1 111 ? -3.622 8.909 2.643 1.00 98.44 111 ALA A O 1
ATOM 877 N N . ILE A 1 112 ? -2.941 8.673 4.774 1.00 98.44 112 ILE A N 1
ATOM 878 C CA . ILE A 1 112 ? -4.118 9.324 5.368 1.00 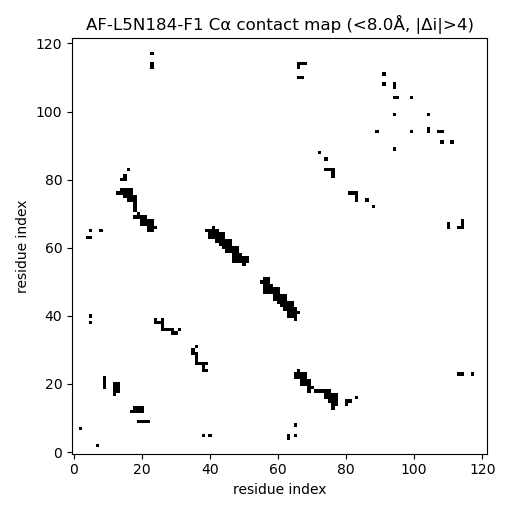98.44 112 ILE A CA 1
ATOM 879 C C . ILE A 1 112 ? -4.245 10.771 4.875 1.00 98.44 112 ILE A C 1
ATOM 881 O O . ILE A 1 112 ? -5.347 11.214 4.542 1.00 98.44 112 ILE A O 1
ATOM 885 N N . GLU A 1 113 ? -3.143 11.522 4.829 1.00 98.12 113 GLU A N 1
ATOM 886 C CA . GLU A 1 113 ? -3.152 12.906 4.349 1.00 98.12 113 GLU A CA 1
ATOM 887 C C . GLU A 1 113 ? -3.540 12.993 2.868 1.00 98.12 113 GLU A C 1
ATOM 889 O O . GLU A 1 113 ? -4.436 13.767 2.513 1.00 98.12 113 GLU A O 1
ATOM 894 N N . VAL A 1 114 ? -2.909 12.168 2.028 1.00 97.75 114 VAL A N 1
ATOM 895 C CA . VAL A 1 114 ? -3.139 12.102 0.579 1.00 97.75 114 VAL A CA 1
ATOM 896 C C . VAL A 1 114 ? -4.588 11.741 0.261 1.00 97.75 114 VAL A C 1
ATOM 898 O O . VAL A 1 114 ? -5.242 12.456 -0.497 1.00 97.75 114 VAL A O 1
ATOM 901 N N . VAL A 1 115 ? -5.119 10.674 0.864 1.00 97.19 115 VAL A N 1
ATOM 902 C CA . VAL A 1 115 ? -6.498 10.225 0.612 1.00 97.19 115 VAL A CA 1
ATOM 903 C C . VAL A 1 115 ? -7.496 11.293 1.055 1.00 97.19 115 VAL A C 1
ATOM 905 O O . VAL A 1 115 ? -8.402 11.640 0.301 1.00 97.19 115 VAL A O 1
ATOM 908 N N . ARG A 1 116 ? -7.299 11.901 2.233 1.00 97.06 116 ARG A N 1
ATOM 909 C CA . ARG A 1 116 ? -8.165 12.996 2.697 1.00 97.06 116 ARG A CA 1
ATOM 910 C C . ARG A 1 116 ? -8.110 14.217 1.780 1.00 97.06 116 ARG A C 1
ATOM 912 O O . ARG A 1 116 ? -9.069 14.986 1.759 1.00 97.06 116 ARG A O 1
ATOM 919 N N . ALA A 1 117 ? -6.979 14.485 1.127 1.00 96.50 117 ALA A N 1
ATOM 920 C CA . ALA A 1 117 ? -6.866 15.573 0.162 1.00 96.50 117 ALA A CA 1
ATOM 921 C C . ALA A 1 117 ? -7.652 15.265 -1.118 1.00 96.50 117 ALA A C 1
ATOM 923 O O . ALA A 1 117 ? -8.476 16.094 -1.498 1.00 96.50 117 ALA A O 1
ATOM 924 N N . ASP A 1 118 ? -7.484 14.067 -1.687 1.00 95.94 118 ASP A N 1
ATOM 925 C CA . ASP A 1 118 ? -8.243 13.598 -2.859 1.00 95.94 118 ASP A CA 1
ATOM 926 C C . ASP A 1 118 ? -9.759 13.670 -2.617 1.00 95.94 118 ASP A C 1
ATOM 928 O O . ASP A 1 118 ? -10.499 14.229 -3.422 1.00 95.94 118 ASP A O 1
ATOM 932 N N . GLU A 1 119 ? -10.230 13.215 -1.451 1.00 93.06 119 GLU A N 1
ATOM 933 C CA . GLU A 1 119 ? -11.653 13.263 -1.085 1.00 93.06 119 GLU A CA 1
ATOM 934 C C . GLU A 1 119 ? -12.232 14.684 -1.012 1.00 93.06 119 GLU A C 1
ATOM 936 O O . GLU A 1 119 ? -13.425 14.870 -1.243 1.00 93.06 119 GLU A O 1
ATOM 941 N N . ARG A 1 120 ? -11.418 15.697 -0.684 1.00 93.62 120 ARG A N 1
ATOM 942 C CA . ARG A 1 120 ? -11.870 17.101 -0.641 1.00 93.62 120 ARG A CA 1
ATOM 943 C C . ARG A 1 120 ? -11.969 17.740 -2.023 1.00 93.62 120 ARG A C 1
ATOM 945 O O . ARG A 1 120 ? -12.629 18.771 -2.148 1.00 93.62 120 ARG A O 1
ATOM 952 N N . GLU A 1 121 ? -11.272 17.192 -3.013 1.00 88.50 121 GLU A N 1
ATOM 953 C CA . GLU A 1 121 ? -11.220 17.723 -4.378 1.00 88.50 121 GLU A CA 1
ATOM 954 C C . GLU A 1 121 ? -12.289 17.115 -5.302 1.00 88.50 121 GLU A C 1
ATOM 956 O O . GLU A 1 121 ? -12.514 17.646 -6.393 1.00 88.50 121 GLU A O 1
ATOM 961 N N . ARG A 1 122 ? -12.963 16.044 -4.860 1.00 78.12 122 ARG A N 1
ATOM 962 C CA . ARG A 1 122 ? -14.053 15.370 -5.583 1.00 78.12 122 ARG A CA 1
ATOM 963 C C . ARG A 1 122 ? -15.416 16.057 -5.454 1.00 78.12 122 ARG A C 1
ATOM 965 O O . ARG A 1 122 ? -15.716 16.666 -4.402 1.00 78.12 122 ARG A O 1
#

Nearest PDB structures (foldseek):
  7xmw-assembly1_A  TM=3.483E-01  e=5.104E+00  Leptotrichia wadei F0279

Foldseek 3Di:
DPADQVRVVQVCCCQQFVFRWDFLAPDDWDPDVPDTDDGAAPDWDKDQPPQDPVRDGPDIDTHRHTAIDTPDDHGDHHPPHDDPVVDDDDDLVRLVVDPDDPVVSVVVVVNVVSVVVVVVVD

pLDDT: mean 96.19, std 4.32, range [60.19, 98.75]

Solvent-accessible surface area (backbone atoms only — not comparable to full-atom values): 7748 Å² total; per-residue (Å²): 128,101,70,53,72,70,58,50,54,48,48,46,46,30,40,50,31,48,41,75,60,47,74,67,73,83,57,75,86,50,98,40,101,90,60,71,67,71,78,65,55,81,42,80,47,80,44,77,38,69,66,42,101,88,70,50,63,70,46,74,47,79,45,72,41,73,47,63,48,61,95,72,83,79,60,54,37,41,97,89,46,63,63,54,86,79,63,81,89,72,54,73,66,52,46,75,72,47,92,62,59,71,66,60,40,51,53,50,50,52,37,55,52,51,53,56,50,53,64,69,75,105

Secondary structure (DSSP, 8-state):
----HHHHHHHHHHHHH---PEE---PPP---TT----PPPSEEEEEEEEE-TTS-EEEEEEEEE--EE-S-----PPTTSPPGGG-----HHHHHHS-S-HHHHHHHHHHHHHHHHHHHH-

Radius of gyration: 16.68 Å; Cα contacts (8 Å, |Δi|>4): 144; chains: 1; bounding box: 42×37×48 Å